Protein AF-F8IDG9-F1 (afdb_monomer_lite)

Radius of gyration: 15.29 Å; chains: 1; bounding box: 34×28×52 Å

Foldseek 3Di:
DAAPNDDDDDDAPWDQDPVGIDHDVVSVVVVVVVCVVRVHDPAEDEDEDPVQDFDDDPRCVVCVVVHQKYWYWGDDPPDIDIDIDGDDDDPPPPPD

Organism: Alicyclobacillus acidocaldarius (strain Tc-4-1) (NCBI:txid1048834)

Sequence (96 aa):
MIARGRPWAVALPIVASAMGFAVEPSAWIEILTSLHRHGIEIWATYHSHPGGQLWPSRRDHVLRWTSKRLLLLAPLGERVAIAQYEWRESPHQRSS

Structure (mmCIF, N/CA/C/O backbone):
data_AF-F8IDG9-F1
#
_entry.id   AF-F8IDG9-F1
#
loop_
_atom_site.group_PDB
_atom_site.id
_atom_site.type_symbol
_atom_site.label_atom_id
_atom_site.label_alt_id
_atom_site.label_comp_id
_atom_site.label_asym_id
_atom_site.label_entity_id
_atom_site.label_seq_id
_atom_site.pdbx_PDB_ins_code
_atom_site.Cartn_x
_atom_site.Cartn_y
_atom_site.Cartn_z
_atom_site.occupancy
_atom_site.B_iso_or_equiv
_atom_site.auth_seq_id
_atom_site.auth_comp_id
_atom_site.auth_asym_id
_atom_site.auth_atom_id
_atom_site.pdbx_PDB_model_num
ATOM 1 N N . MET A 1 1 ? -9.508 -0.963 1.707 1.00 86.56 1 MET A N 1
ATOM 2 C CA . MET A 1 1 ? -10.427 -0.608 2.814 1.00 86.56 1 MET A CA 1
ATOM 3 C C . MET A 1 1 ? -11.585 -1.590 2.855 1.00 86.56 1 MET A C 1
ATOM 5 O O . MET A 1 1 ? -11.858 -2.204 1.829 1.00 86.56 1 MET A O 1
ATOM 9 N N . ILE A 1 2 ? -12.263 -1.731 3.994 1.00 84.25 2 ILE A N 1
ATOM 10 C CA . ILE A 1 2 ? -13.502 -2.515 4.124 1.00 84.25 2 ILE A CA 1
ATOM 11 C C . ILE A 1 2 ? -14.604 -1.594 4.647 1.00 84.25 2 ILE A C 1
ATOM 13 O O . ILE A 1 2 ? -14.463 -1.007 5.717 1.00 84.25 2 ILE A O 1
ATOM 17 N N . ALA A 1 3 ? -15.703 -1.477 3.901 1.00 85.06 3 ALA A N 1
ATOM 18 C CA . ALA A 1 3 ? -16.887 -0.716 4.293 1.00 85.06 3 ALA A CA 1
ATOM 19 C C . ALA A 1 3 ? -18.126 -1.605 4.150 1.00 85.06 3 ALA A C 1
ATOM 21 O O . ALA A 1 3 ? -18.375 -2.151 3.073 1.00 85.06 3 ALA A O 1
ATOM 22 N N . ARG A 1 4 ? -18.899 -1.772 5.234 1.00 87.06 4 ARG A N 1
ATOM 23 C CA . ARG A 1 4 ? -20.098 -2.642 5.273 1.00 87.06 4 ARG A CA 1
ATOM 24 C C . ARG A 1 4 ? -19.827 -4.067 4.753 1.00 87.06 4 ARG A C 1
ATOM 26 O O . ARG A 1 4 ? -20.602 -4.609 3.970 1.00 87.06 4 ARG A O 1
ATOM 33 N N . GLY A 1 5 ? -18.681 -4.641 5.129 1.00 86.12 5 GLY A N 1
ATOM 34 C CA . GLY A 1 5 ? -18.259 -5.982 4.701 1.00 86.12 5 GLY A CA 1
ATOM 35 C C . GLY A 1 5 ? -17.808 -6.094 3.239 1.00 86.12 5 GLY A C 1
ATOM 36 O O . GLY A 1 5 ? -17.528 -7.197 2.781 1.00 86.12 5 GLY A O 1
ATOM 37 N N . ARG A 1 6 ? -17.720 -4.983 2.494 1.00 88.31 6 ARG A N 1
ATOM 38 C CA . ARG A 1 6 ? -17.266 -4.969 1.096 1.00 88.31 6 ARG A CA 1
ATOM 39 C C . ARG A 1 6 ? -15.883 -4.325 0.966 1.00 88.31 6 ARG A C 1
ATOM 41 O O . ARG A 1 6 ? -15.653 -3.287 1.595 1.00 88.31 6 ARG A O 1
ATOM 48 N N . PRO A 1 7 ? -14.972 -4.900 0.162 1.00 86.69 7 PRO A N 1
ATOM 49 C CA . PRO A 1 7 ? -13.674 -4.298 -0.095 1.00 86.69 7 PRO A CA 1
ATOM 50 C C . PRO A 1 7 ? -13.800 -3.112 -1.057 1.00 86.69 7 PRO A C 1
ATOM 52 O O . PRO A 1 7 ? -14.524 -3.170 -2.047 1.00 86.69 7 PRO A O 1
ATOM 55 N N . TRP A 1 8 ? -13.047 -2.054 -0.771 1.00 89.94 8 TRP A N 1
ATOM 56 C CA . TRP A 1 8 ? -12.907 -0.869 -1.617 1.00 89.94 8 TRP A CA 1
ATOM 57 C C . TRP A 1 8 ? -11.430 -0.509 -1.774 1.00 89.94 8 TRP A C 1
ATOM 59 O O . TRP A 1 8 ? -10.675 -0.535 -0.793 1.00 89.94 8 TRP A O 1
ATOM 69 N N . ALA A 1 9 ? -11.032 -0.139 -2.990 1.00 88.38 9 ALA A N 1
ATOM 70 C CA . ALA A 1 9 ? -9.718 0.414 -3.299 1.00 88.38 9 ALA A CA 1
ATOM 71 C C . ALA A 1 9 ? -9.863 1.900 -3.634 1.00 88.38 9 ALA A C 1
ATOM 73 O O . ALA A 1 9 ? -10.742 2.281 -4.403 1.00 88.38 9 ALA A O 1
ATOM 74 N N . VAL A 1 10 ? -9.015 2.731 -3.034 1.00 85.50 10 VAL A N 1
ATOM 75 C CA . VAL A 1 10 ? -8.972 4.174 -3.277 1.00 85.50 10 VAL A CA 1
ATOM 76 C C . VAL A 1 10 ? -7.511 4.572 -3.397 1.00 85.50 10 VAL A C 1
ATOM 78 O O . VAL A 1 10 ? -6.701 4.206 -2.545 1.00 85.50 10 VAL A O 1
ATOM 81 N N . ALA A 1 11 ? -7.189 5.307 -4.459 1.00 82.19 11 ALA A N 1
ATOM 82 C CA . ALA A 1 11 ? -5.880 5.915 -4.616 1.00 82.19 11 ALA A CA 1
ATOM 83 C C . ALA A 1 11 ? -5.772 7.118 -3.675 1.00 82.19 11 ALA A C 1
ATOM 85 O O . ALA A 1 11 ? -6.649 7.981 -3.652 1.00 82.19 11 ALA A O 1
ATOM 86 N N . LEU A 1 12 ? -4.698 7.164 -2.893 1.00 76.44 12 LEU A N 1
ATOM 87 C CA . LEU A 1 12 ? -4.396 8.316 -2.054 1.00 76.44 12 LEU A CA 1
ATOM 88 C C . LEU A 1 12 ? -3.679 9.384 -2.893 1.00 76.44 12 LEU A C 1
ATOM 90 O O . LEU A 1 12 ? -2.880 9.024 -3.763 1.00 76.44 12 LEU A O 1
ATOM 94 N N . PRO A 1 13 ? -3.920 10.681 -2.634 1.00 70.81 13 PRO A N 1
ATOM 95 C CA . PRO A 1 13 ? -3.167 11.759 -3.260 1.00 70.81 13 PRO A CA 1
ATOM 96 C C . PRO A 1 13 ? -1.744 11.768 -2.686 1.00 70.81 13 PRO A C 1
ATOM 98 O O . PRO A 1 13 ? -1.454 12.434 -1.694 1.00 70.81 13 PRO A O 1
ATOM 101 N N . ILE A 1 14 ? -0.868 10.959 -3.279 1.00 76.81 14 ILE A N 1
ATOM 102 C CA . ILE A 1 14 ? 0.521 10.787 -2.852 1.00 76.81 14 ILE A CA 1
ATOM 103 C C . ILE A 1 14 ? 1.474 11.381 -3.878 1.00 76.81 14 ILE A C 1
ATOM 105 O O . ILE A 1 14 ? 1.309 11.198 -5.084 1.00 76.81 14 ILE A O 1
ATOM 109 N N . VAL A 1 15 ? 2.522 12.041 -3.390 1.00 73.69 15 VAL A N 1
ATOM 110 C CA . VAL A 1 15 ? 3.687 12.374 -4.211 1.00 73.69 15 VAL A CA 1
ATOM 111 C C . VAL A 1 15 ? 4.682 11.238 -4.045 1.00 73.69 15 VAL A C 1
ATOM 113 O O . VAL A 1 15 ? 5.271 11.077 -2.978 1.00 73.69 15 VAL A O 1
ATOM 116 N N . ALA A 1 16 ? 4.848 10.422 -5.082 1.00 71.44 16 ALA A N 1
ATOM 117 C CA . ALA A 1 16 ? 5.821 9.337 -5.106 1.00 71.44 16 ALA A CA 1
ATOM 118 C C . ALA A 1 16 ? 7.032 9.719 -5.966 1.00 71.44 16 ALA A C 1
ATOM 120 O O . ALA A 1 16 ? 6.899 10.281 -7.050 1.00 71.44 16 ALA A O 1
ATOM 121 N N . SER A 1 17 ? 8.225 9.388 -5.485 1.00 66.50 17 SER A N 1
ATOM 122 C CA . SER A 1 17 ? 9.496 9.551 -6.187 1.00 66.50 17 SER A CA 1
ATOM 123 C C . SER A 1 17 ? 10.361 8.305 -6.004 1.00 66.50 17 SER A C 1
ATOM 125 O O . SER A 1 17 ? 10.099 7.465 -5.140 1.00 66.50 17 SER A O 1
ATOM 127 N N . ALA A 1 18 ? 11.466 8.223 -6.748 1.00 63.66 18 ALA A N 1
ATOM 128 C CA . ALA A 1 18 ? 12.473 7.181 -6.546 1.00 63.66 18 ALA A CA 1
ATOM 129 C C . ALA A 1 18 ? 13.089 7.191 -5.131 1.00 63.66 18 ALA A C 1
ATOM 131 O O . ALA A 1 18 ? 13.700 6.205 -4.723 1.00 63.66 18 ALA A O 1
ATOM 132 N N . MET A 1 19 ? 12.937 8.282 -4.370 1.00 64.38 19 MET A N 1
ATOM 133 C CA . MET A 1 19 ? 13.467 8.432 -3.011 1.00 64.38 19 MET A CA 1
ATOM 134 C C . MET A 1 19 ? 12.466 8.042 -1.919 1.00 64.38 19 MET A C 1
ATOM 136 O O . MET A 1 19 ? 12.879 7.739 -0.801 1.00 64.38 19 MET A O 1
ATOM 140 N N . GLY A 1 20 ? 11.173 7.989 -2.236 1.00 66.69 20 GLY A N 1
ATOM 141 C CA . GLY A 1 20 ? 10.114 7.693 -1.278 1.00 66.69 20 GLY A CA 1
ATOM 142 C C . GLY A 1 20 ? 8.776 8.285 -1.701 1.00 66.69 20 GLY A C 1
ATOM 143 O O . GLY A 1 20 ? 8.651 8.856 -2.784 1.00 66.69 20 GLY A O 1
ATOM 144 N N . PHE A 1 21 ? 7.784 8.158 -0.830 1.00 74.56 21 PHE A N 1
ATOM 145 C CA . PHE A 1 21 ? 6.465 8.749 -1.012 1.00 74.56 21 PHE A CA 1
ATOM 146 C C . PHE A 1 21 ? 6.157 9.706 0.138 1.00 74.56 21 PHE A C 1
ATOM 148 O O . PHE A 1 21 ? 6.617 9.508 1.264 1.00 74.56 21 PHE A O 1
ATOM 155 N N . ALA A 1 22 ? 5.371 10.734 -0.152 1.00 72.56 22 ALA A N 1
ATOM 156 C CA . ALA A 1 22 ? 4.848 11.665 0.829 1.00 72.56 22 ALA A CA 1
ATOM 157 C C . ALA A 1 22 ? 3.333 11.779 0.667 1.00 72.56 22 ALA A C 1
ATOM 159 O O . ALA A 1 22 ? 2.815 11.865 -0.450 1.00 72.56 22 ALA A O 1
ATOM 160 N N . VAL A 1 23 ? 2.644 11.790 1.803 1.00 75.12 23 VAL A N 1
ATOM 161 C CA . VAL A 1 23 ? 1.247 12.205 1.912 1.00 75.12 23 VAL A CA 1
ATOM 162 C C . VAL A 1 23 ? 1.258 13.526 2.658 1.00 75.12 23 VAL A C 1
ATOM 164 O O . VAL A 1 23 ? 1.970 13.661 3.655 1.00 75.12 23 VAL A O 1
ATOM 167 N N . GLU A 1 24 ? 0.505 14.501 2.168 1.00 82.69 24 GLU A N 1
ATOM 168 C CA . GLU A 1 24 ? 0.340 15.766 2.872 1.00 82.69 24 GLU A CA 1
ATOM 169 C C . GLU A 1 24 ? -0.319 15.486 4.246 1.00 82.69 24 GLU A C 1
ATOM 171 O O . GLU A 1 24 ? -1.353 14.809 4.295 1.00 82.69 24 GLU A O 1
ATOM 176 N N . PRO A 1 25 ? 0.303 15.887 5.377 1.00 81.88 25 PRO A N 1
ATOM 177 C CA . PRO A 1 25 ? -0.138 15.433 6.694 1.00 81.88 25 PRO A CA 1
ATOM 178 C C . PRO A 1 25 ? -1.576 15.814 7.051 1.00 81.88 25 PRO A C 1
ATOM 180 O O . PRO A 1 25 ? -2.256 15.011 7.692 1.00 81.88 25 PRO A O 1
ATOM 183 N N . SER A 1 26 ? -2.054 16.998 6.650 1.00 86.69 26 SER A N 1
ATOM 184 C CA . SER A 1 26 ? -3.417 17.426 6.984 1.00 86.69 26 SER A CA 1
ATOM 185 C C . SER A 1 26 ? -4.462 16.616 6.215 1.00 86.69 26 SER A C 1
ATOM 187 O O . SER A 1 26 ? -5.357 16.049 6.844 1.00 86.69 26 SER A O 1
ATOM 189 N N . ALA A 1 27 ? -4.268 16.393 4.913 1.00 83.88 27 ALA A N 1
ATOM 190 C CA . ALA A 1 27 ? -5.087 15.486 4.114 1.00 83.88 27 ALA A CA 1
ATOM 191 C C . ALA A 1 27 ? -5.098 14.063 4.687 1.00 83.88 27 ALA A C 1
ATOM 193 O O . ALA A 1 27 ? -6.143 13.409 4.717 1.00 83.88 27 ALA A O 1
ATOM 194 N N . TRP A 1 28 ? -3.961 13.566 5.187 1.00 85.88 28 TRP A N 1
ATOM 195 C CA . TRP A 1 28 ? -3.915 12.243 5.811 1.00 85.88 28 TRP A CA 1
ATOM 196 C C . TRP A 1 28 ? -4.768 12.168 7.083 1.00 85.88 28 TRP A C 1
ATOM 198 O O . TRP A 1 28 ? -5.553 11.230 7.245 1.00 85.88 28 TRP A O 1
ATOM 208 N N . ILE A 1 29 ? -4.672 13.170 7.961 1.00 88.75 29 ILE A N 1
ATOM 209 C CA . ILE A 1 29 ? -5.485 13.255 9.184 1.00 88.75 29 ILE A CA 1
ATOM 210 C C . ILE A 1 29 ? -6.976 13.343 8.844 1.00 88.75 29 ILE A C 1
ATOM 212 O O . ILE A 1 29 ? -7.787 12.653 9.470 1.00 88.75 29 ILE A O 1
ATOM 216 N N . GLU A 1 30 ? -7.354 14.145 7.850 1.00 90.62 30 GLU A N 1
ATOM 217 C CA . GLU A 1 30 ? -8.745 14.277 7.407 1.00 90.62 30 GLU A CA 1
ATOM 218 C C . GLU A 1 30 ? -9.311 12.952 6.888 1.00 90.62 30 GLU A C 1
ATOM 220 O O . GLU A 1 30 ? -10.413 12.550 7.280 1.00 90.62 30 GLU A O 1
ATOM 225 N N . ILE A 1 31 ? -8.540 12.233 6.067 1.00 88.88 31 ILE A N 1
ATOM 226 C CA . ILE A 1 31 ? -8.915 10.911 5.554 1.00 88.88 31 ILE A CA 1
ATOM 227 C C . ILE A 1 31 ? -9.110 9.938 6.715 1.00 88.88 31 ILE A C 1
ATOM 229 O O . ILE A 1 31 ? -10.176 9.331 6.823 1.00 88.88 31 ILE A O 1
ATOM 233 N N . LEU A 1 32 ? -8.134 9.819 7.618 1.00 89.62 32 LEU A N 1
ATOM 234 C 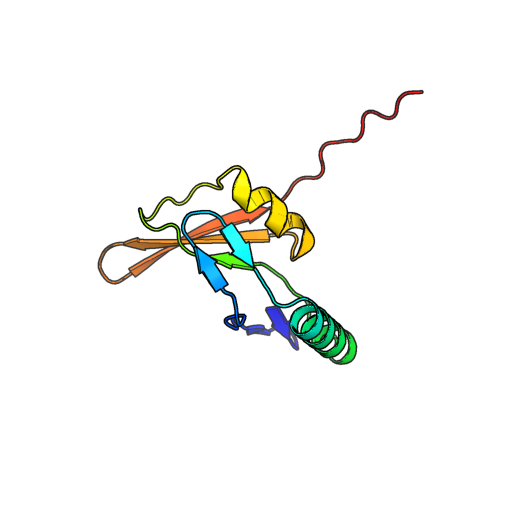CA . LEU A 1 32 ? -8.223 8.911 8.766 1.00 89.62 32 LEU A CA 1
ATOM 235 C C . LEU A 1 32 ? -9.419 9.236 9.666 1.00 89.62 32 LEU A C 1
ATOM 237 O O . LEU A 1 32 ? -10.160 8.335 10.063 1.00 89.62 32 LEU A O 1
ATOM 241 N N . THR A 1 33 ? -9.656 10.520 9.933 1.00 93.12 33 THR A N 1
ATOM 242 C CA . THR A 1 33 ? -10.795 10.989 10.733 1.00 93.12 33 THR A CA 1
ATOM 243 C C . THR A 1 33 ? -12.120 10.655 10.051 1.00 93.12 33 THR A C 1
ATOM 245 O O . THR A 1 33 ? -13.073 10.213 10.695 1.00 93.12 33 THR A O 1
ATOM 248 N N . SER A 1 34 ? -12.204 10.832 8.732 1.00 92.50 34 SER A N 1
ATOM 249 C CA . SER A 1 34 ? -13.393 10.485 7.956 1.00 92.50 34 SER A CA 1
ATOM 250 C C . SER A 1 34 ? -13.667 8.981 7.974 1.00 92.50 34 SER A C 1
ATOM 252 O O . SER A 1 34 ? -14.791 8.574 8.267 1.00 92.50 34 SER A O 1
ATOM 254 N N . LEU A 1 35 ? -12.647 8.153 7.737 1.00 91.69 35 LEU A N 1
ATOM 255 C CA . LEU A 1 35 ? -12.767 6.694 7.772 1.00 91.69 35 LEU A CA 1
ATOM 256 C C . LEU A 1 35 ? -13.207 6.206 9.153 1.00 91.69 35 LEU A C 1
ATOM 258 O O . LEU A 1 35 ? -14.137 5.404 9.248 1.00 91.69 35 LEU A O 1
ATOM 262 N N . HIS A 1 36 ? -12.613 6.753 10.216 1.00 91.69 36 HIS A N 1
ATOM 263 C CA . HIS A 1 36 ? -12.983 6.438 11.592 1.00 91.69 36 HIS A CA 1
ATOM 264 C C . HIS A 1 36 ? -14.454 6.766 11.883 1.00 91.69 36 HIS A C 1
ATOM 266 O O . HIS A 1 36 ? -15.187 5.897 12.355 1.00 91.69 36 HIS A O 1
ATOM 272 N N . ARG A 1 37 ? -14.923 7.972 11.525 1.00 95.38 37 ARG A N 1
ATOM 273 C CA . ARG A 1 37 ? -16.331 8.382 11.715 1.00 95.38 37 ARG A CA 1
ATOM 274 C C . ARG A 1 37 ? -17.330 7.466 11.008 1.00 95.38 37 ARG A C 1
ATOM 276 O O . ARG A 1 37 ? -18.448 7.311 11.485 1.00 95.38 37 ARG A O 1
ATOM 283 N N . HIS A 1 38 ? -16.937 6.866 9.888 1.00 92.94 38 HIS A N 1
ATOM 284 C CA . HIS A 1 38 ? -17.794 5.970 9.110 1.00 92.94 38 HIS A CA 1
ATOM 285 C C . HIS A 1 38 ? -17.585 4.483 9.436 1.00 92.94 38 HIS A C 1
ATOM 287 O O . HIS A 1 38 ? -18.187 3.632 8.779 1.00 92.94 38 HIS A O 1
ATOM 293 N N . GLY A 1 39 ? -16.740 4.151 10.420 1.00 91.31 39 GLY A N 1
ATOM 294 C CA . GLY A 1 39 ? -16.425 2.765 10.774 1.00 91.31 39 GLY A CA 1
ATOM 295 C C . GLY A 1 39 ? -15.760 1.986 9.634 1.00 91.31 39 GLY A C 1
ATOM 296 O O . GLY A 1 39 ? -16.012 0.792 9.475 1.00 91.31 39 GLY A O 1
ATOM 297 N N . ILE A 1 40 ? -14.963 2.659 8.801 1.00 91.69 40 ILE A N 1
ATOM 298 C CA . ILE A 1 40 ? -14.266 2.056 7.660 1.00 91.69 40 ILE A CA 1
ATOM 299 C C . ILE A 1 40 ? -12.844 1.690 8.079 1.00 91.69 40 ILE A C 1
ATOM 301 O O . ILE A 1 40 ? -12.073 2.536 8.529 1.00 91.69 40 ILE A O 1
ATOM 305 N N . GLU A 1 41 ? -12.471 0.429 7.876 1.00 90.31 41 GLU A N 1
ATOM 306 C CA . GLU A 1 41 ? -11.135 -0.072 8.200 1.00 90.31 41 GLU A CA 1
ATOM 307 C C . GLU A 1 41 ? -10.184 0.036 6.997 1.00 90.31 41 GLU A C 1
ATOM 309 O O . GLU A 1 41 ? -10.507 -0.383 5.874 1.00 90.31 41 GLU A O 1
ATOM 314 N N . ILE A 1 42 ? -8.957 0.514 7.233 1.00 91.12 42 ILE A N 1
ATOM 315 C CA . ILE A 1 42 ? -7.849 0.352 6.284 1.00 91.12 42 ILE A CA 1
ATOM 316 C C . ILE A 1 42 ? -7.285 -1.068 6.412 1.00 91.12 42 ILE A C 1
ATOM 318 O O . ILE A 1 42 ? -6.375 -1.344 7.186 1.00 91.12 42 ILE A O 1
ATOM 322 N N . TRP A 1 43 ? -7.830 -1.977 5.607 1.00 92.38 43 TRP A N 1
ATOM 323 C CA . TRP A 1 43 ? -7.427 -3.386 5.611 1.00 92.38 43 TRP A CA 1
ATOM 324 C C . TRP A 1 43 ? -5.996 -3.646 5.104 1.00 92.38 43 TRP A C 1
ATOM 326 O O . TRP A 1 43 ? -5.294 -4.502 5.643 1.00 92.38 43 TRP A O 1
ATOM 336 N N . ALA A 1 44 ? -5.570 -2.920 4.067 1.00 93.75 44 ALA A N 1
ATOM 337 C CA . ALA A 1 44 ? -4.258 -3.053 3.444 1.00 93.75 44 ALA A CA 1
ATOM 338 C C . ALA A 1 44 ? -3.868 -1.765 2.713 1.00 93.75 44 ALA A C 1
ATOM 340 O O . ALA A 1 44 ? -4.742 -1.006 2.279 1.00 93.75 44 ALA A O 1
ATOM 341 N N . THR A 1 45 ? -2.566 -1.577 2.524 1.00 92.31 45 THR A N 1
ATOM 342 C CA . THR A 1 45 ? -1.989 -0.609 1.586 1.00 92.31 45 THR A CA 1
ATOM 343 C C . THR A 1 45 ? -1.464 -1.351 0.369 1.00 92.31 45 THR A C 1
ATOM 345 O O . THR A 1 45 ? -1.008 -2.485 0.498 1.00 92.31 45 THR A O 1
ATOM 348 N N . TYR A 1 46 ? -1.544 -0.736 -0.809 1.00 92.81 46 TYR A N 1
ATOM 349 C CA . TYR A 1 46 ? -1.086 -1.354 -2.044 1.00 92.81 46 TYR A CA 1
ATOM 350 C C . TYR A 1 46 ? -0.253 -0.395 -2.891 1.00 92.81 46 TYR A C 1
ATOM 352 O O . TYR A 1 46 ? -0.558 0.797 -2.951 1.00 92.81 46 TYR A O 1
ATOM 360 N N . HIS A 1 47 ? 0.772 -0.917 -3.564 1.00 91.75 47 HIS A N 1
ATOM 361 C CA . HIS A 1 47 ? 1.539 -0.184 -4.575 1.00 91.75 47 HIS A CA 1
ATOM 362 C C . HIS A 1 47 ? 2.254 -1.128 -5.548 1.00 91.75 47 HIS A C 1
ATOM 364 O O . HIS A 1 47 ? 2.279 -2.346 -5.371 1.00 91.75 47 HIS A O 1
ATOM 370 N N . SER A 1 48 ? 2.839 -0.543 -6.591 1.00 91.69 48 SER A N 1
ATOM 371 C CA . SER A 1 48 ? 3.704 -1.226 -7.553 1.00 91.69 48 SER A CA 1
ATOM 372 C C . SER A 1 48 ? 5.129 -0.705 -7.430 1.00 91.69 48 SER A C 1
ATOM 374 O O . SER A 1 48 ? 5.346 0.481 -7.174 1.00 91.69 48 SER A O 1
ATOM 376 N N . HIS A 1 49 ? 6.110 -1.575 -7.652 1.00 90.44 49 HIS A N 1
ATOM 377 C CA . HIS A 1 49 ? 7.499 -1.159 -7.847 1.00 90.44 49 HIS A CA 1
ATOM 378 C C . HIS A 1 49 ? 7.776 -0.922 -9.341 1.00 90.44 49 HIS A C 1
ATOM 380 O O . HIS A 1 49 ? 7.235 -1.659 -10.167 1.00 90.44 49 HIS A O 1
ATOM 386 N N . PRO A 1 50 ? 8.643 0.041 -9.720 1.00 85.12 50 PRO A N 1
ATOM 387 C CA . PRO A 1 50 ? 8.951 0.322 -11.127 1.00 85.12 50 PRO A CA 1
ATOM 388 C C . PRO A 1 50 ? 9.447 -0.884 -11.940 1.00 85.12 50 PRO A C 1
ATOM 390 O O . PRO A 1 50 ? 9.239 -0.925 -13.146 1.00 85.12 50 PRO A O 1
ATOM 393 N N . GLY A 1 51 ? 10.089 -1.868 -11.300 1.00 85.56 51 GLY A N 1
ATOM 394 C CA . GLY A 1 51 ? 10.561 -3.089 -11.960 1.00 85.56 51 GLY A CA 1
ATOM 395 C C . GLY A 1 51 ? 9.642 -4.301 -11.792 1.00 85.56 51 GLY A C 1
ATOM 396 O O . GLY A 1 51 ? 10.066 -5.412 -12.096 1.00 85.56 51 GLY A O 1
ATOM 397 N N . GLY A 1 52 ? 8.423 -4.123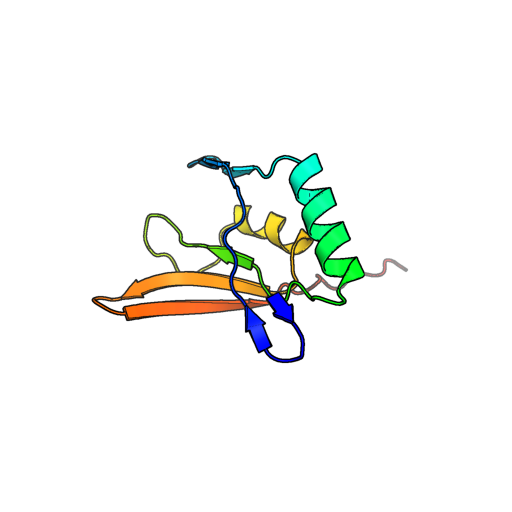 -11.273 1.00 91.25 52 GLY A N 1
ATOM 398 C CA . GLY A 1 52 ? 7.468 -5.219 -11.080 1.00 91.25 52 GLY A CA 1
ATOM 399 C C . GLY A 1 52 ? 7.871 -6.223 -9.996 1.00 91.25 52 GLY A C 1
ATOM 400 O O . GLY A 1 52 ? 7.394 -7.355 -10.001 1.00 91.25 52 GLY A O 1
ATOM 401 N N . GLN A 1 53 ? 8.756 -5.842 -9.072 1.00 93.88 53 GLN A N 1
ATOM 402 C CA . GLN A 1 53 ? 9.113 -6.700 -7.949 1.00 93.88 53 GLN A CA 1
ATOM 403 C C . GLN A 1 53 ? 7.898 -6.926 -7.043 1.00 93.88 53 GLN A C 1
ATOM 405 O O . GLN A 1 53 ? 7.145 -6.005 -6.730 1.00 93.88 53 GLN A O 1
ATOM 410 N N . LEU A 1 54 ? 7.733 -8.174 -6.607 1.00 96.12 54 LEU A N 1
ATOM 411 C CA . LEU A 1 54 ? 6.635 -8.602 -5.742 1.00 96.12 54 LEU A CA 1
ATOM 412 C C . LEU A 1 54 ? 7.086 -8.896 -4.311 1.00 96.12 54 LEU A C 1
ATOM 414 O O . LEU A 1 54 ? 6.341 -9.529 -3.580 1.00 96.12 54 LEU A O 1
ATOM 418 N N . TRP A 1 55 ? 8.271 -8.440 -3.896 1.00 94.88 55 TRP A N 1
ATOM 419 C CA . TRP A 1 55 ? 8.753 -8.561 -2.517 1.00 94.88 55 TRP A CA 1
ATOM 420 C C . TRP A 1 55 ? 8.925 -7.181 -1.864 1.00 94.88 55 TRP A C 1
ATOM 422 O O . TRP A 1 55 ? 9.335 -6.238 -2.542 1.00 94.88 55 TRP A O 1
ATOM 432 N N . PRO A 1 56 ? 8.661 -7.034 -0.552 1.00 93.19 56 PRO A N 1
ATOM 433 C CA . PRO A 1 56 ? 8.822 -5.758 0.133 1.00 93.19 56 PRO A CA 1
ATOM 434 C C . PRO A 1 56 ? 10.280 -5.294 0.147 1.00 93.19 56 PRO A C 1
ATOM 436 O O . PRO A 1 56 ? 11.209 -6.069 0.380 1.00 93.19 56 PRO A O 1
ATOM 439 N N . SER A 1 57 ? 10.477 -3.999 -0.054 1.00 91.06 57 SER A N 1
ATOM 440 C CA . SER A 1 57 ? 11.735 -3.292 0.152 1.00 91.06 57 SER A CA 1
ATOM 441 C C . SER A 1 57 ? 11.842 -2.769 1.589 1.00 91.06 57 SER A C 1
ATOM 443 O O . SER A 1 57 ? 10.846 -2.604 2.295 1.00 91.06 57 SER A O 1
ATOM 445 N N . ARG A 1 58 ? 13.054 -2.394 2.020 1.00 88.38 58 ARG A N 1
ATOM 446 C CA . ARG A 1 58 ? 13.268 -1.759 3.335 1.00 88.38 58 ARG A CA 1
ATOM 447 C C . ARG A 1 58 ? 12.428 -0.489 3.526 1.00 88.38 58 ARG A C 1
ATOM 449 O O . ARG A 1 58 ? 12.051 -0.175 4.650 1.00 88.38 58 ARG A O 1
ATOM 456 N N . ARG A 1 59 ? 12.136 0.245 2.447 1.00 85.94 59 ARG A N 1
ATOM 457 C CA . ARG A 1 59 ? 11.321 1.469 2.502 1.00 85.94 59 ARG A CA 1
ATOM 458 C C . ARG A 1 59 ? 9.845 1.169 2.734 1.00 85.94 59 ARG A C 1
ATOM 460 O O . ARG A 1 59 ? 9.177 1.957 3.393 1.00 85.94 59 ARG A O 1
ATOM 467 N N . ASP A 1 60 ? 9.363 0.010 2.296 1.00 89.62 60 ASP A N 1
ATOM 468 C CA . ASP A 1 60 ? 7.964 -0.382 2.485 1.00 89.62 60 ASP A CA 1
ATOM 469 C C . ASP A 1 60 ? 7.619 -0.593 3.968 1.00 89.62 60 ASP A C 1
ATOM 471 O O . ASP A 1 60 ? 6.457 -0.503 4.345 1.00 89.62 60 ASP A O 1
ATOM 475 N N . HIS A 1 61 ? 8.615 -0.773 4.845 1.00 88.19 61 HIS A N 1
ATOM 476 C CA . HIS A 1 61 ? 8.401 -0.908 6.290 1.00 88.19 61 HIS A CA 1
ATOM 477 C C . HIS A 1 61 ? 7.693 0.298 6.920 1.00 88.19 61 HIS A C 1
ATOM 479 O O . HIS A 1 61 ? 7.032 0.135 7.945 1.00 88.19 61 HIS A O 1
ATOM 485 N N . VAL A 1 62 ? 7.804 1.502 6.344 1.00 84.62 62 VAL A N 1
ATOM 486 C CA . VAL A 1 62 ? 7.087 2.680 6.863 1.00 84.62 62 VAL A CA 1
ATOM 487 C C . VAL A 1 62 ? 5.567 2.547 6.697 1.00 84.62 62 VAL A C 1
ATOM 489 O O . VAL A 1 62 ? 4.806 3.077 7.504 1.00 84.62 62 VAL A O 1
ATOM 492 N N . LEU A 1 63 ? 5.108 1.738 5.735 1.00 87.44 63 LEU A N 1
ATOM 493 C CA . LEU A 1 63 ? 3.688 1.457 5.497 1.00 87.44 63 LEU A CA 1
ATOM 494 C C . LEU A 1 63 ? 3.052 0.587 6.587 1.00 87.44 63 LEU A C 1
ATOM 496 O O . LEU A 1 63 ? 1.832 0.447 6.632 1.00 87.44 63 LEU A O 1
ATOM 500 N N . ARG A 1 64 ? 3.834 0.043 7.526 1.00 88.44 64 ARG A N 1
ATOM 501 C CA . ARG A 1 64 ? 3.272 -0.630 8.708 1.00 88.44 64 ARG A CA 1
ATOM 502 C C . ARG A 1 64 ? 2.400 0.295 9.561 1.00 88.44 64 ARG A C 1
ATOM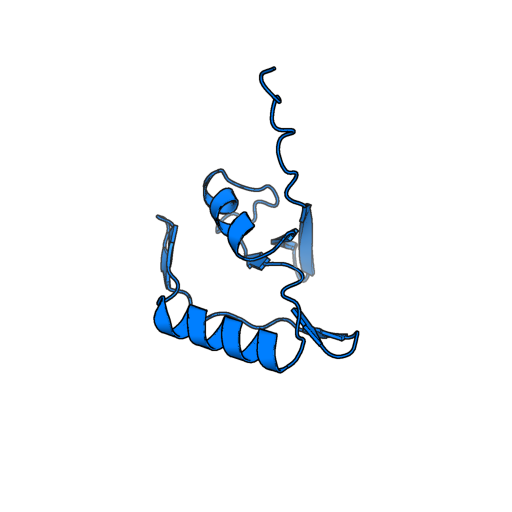 504 O O . ARG A 1 64 ? 1.560 -0.184 10.313 1.00 88.44 64 ARG A O 1
ATOM 511 N N . TRP A 1 65 ? 2.614 1.609 9.469 1.00 83.19 65 TRP A N 1
ATOM 512 C CA . TRP A 1 65 ? 1.840 2.6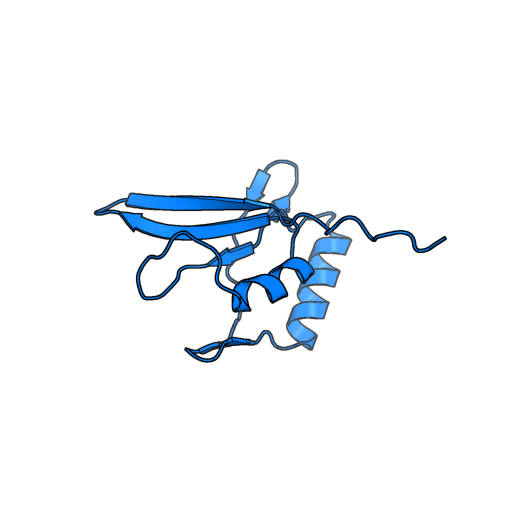05 10.210 1.00 83.19 65 TRP A CA 1
ATOM 513 C C . TRP A 1 65 ? 0.470 2.887 9.595 1.00 83.19 65 TRP A C 1
ATOM 515 O O . TRP A 1 65 ? -0.396 3.418 10.282 1.00 83.19 65 TRP A O 1
ATOM 525 N N . THR A 1 66 ? 0.251 2.538 8.324 1.00 82.88 66 THR A N 1
ATOM 526 C CA . THR A 1 66 ? -1.026 2.794 7.643 1.00 82.88 66 THR A CA 1
ATOM 527 C C . THR A 1 66 ? -1.970 1.602 7.735 1.00 82.88 66 THR A C 1
ATOM 529 O O . THR A 1 66 ? -3.182 1.780 7.818 1.00 82.88 66 THR A O 1
ATOM 532 N N . SER A 1 67 ? -1.436 0.378 7.709 1.00 88.75 67 SER A N 1
ATOM 533 C CA . SER A 1 67 ? -2.237 -0.848 7.745 1.00 88.75 67 SER A CA 1
ATOM 534 C C . SER A 1 67 ? -1.399 -2.067 8.117 1.00 88.75 67 SER A C 1
ATOM 536 O O . SER A 1 67 ? -0.181 -2.076 7.947 1.00 88.75 67 SER A O 1
ATOM 538 N N . LYS A 1 68 ? -2.064 -3.137 8.564 1.00 91.88 68 LYS A N 1
ATOM 539 C CA . LYS A 1 68 ? -1.408 -4.408 8.921 1.00 91.88 68 LYS A CA 1
ATOM 540 C C . LYS A 1 68 ? -0.890 -5.192 7.713 1.00 91.88 68 LYS A C 1
ATOM 542 O O . LYS A 1 68 ? -0.046 -6.069 7.878 1.00 91.88 68 LYS A O 1
ATOM 547 N N . ARG A 1 69 ? -1.404 -4.905 6.514 1.00 94.69 69 ARG A N 1
ATOM 548 C CA . ARG A 1 69 ? -1.141 -5.679 5.297 1.00 94.69 69 ARG A CA 1
ATOM 549 C C . ARG A 1 69 ? -0.608 -4.806 4.177 1.00 94.69 69 ARG A C 1
ATOM 551 O O . ARG A 1 69 ? -1.060 -3.678 3.992 1.00 94.69 69 ARG A O 1
ATOM 558 N N . LEU A 1 70 ? 0.308 -5.371 3.405 1.00 95.31 70 LEU A N 1
ATOM 559 C CA . LEU A 1 70 ? 0.862 -4.778 2.199 1.00 95.31 70 LEU A CA 1
ATOM 560 C C . LEU A 1 70 ? 0.521 -5.661 0.998 1.00 95.31 70 LEU A C 1
ATOM 562 O O . LEU A 1 70 ? 0.757 -6.868 1.034 1.00 95.31 70 LEU A O 1
ATOM 566 N N . LEU A 1 71 ? -0.004 -5.056 -0.063 1.00 96.19 71 LEU A N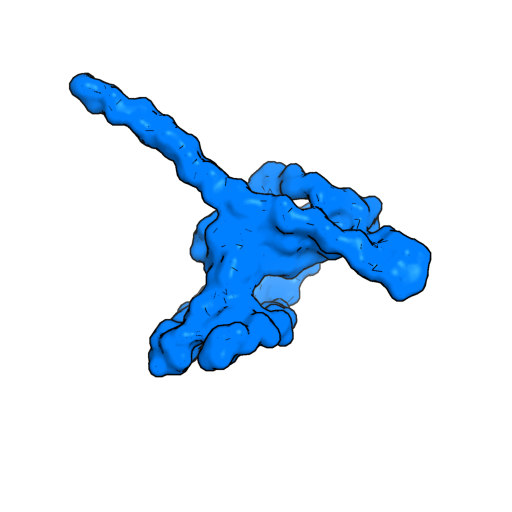 1
ATOM 567 C CA . LEU A 1 71 ? -0.206 -5.695 -1.359 1.00 96.19 71 LEU A CA 1
ATOM 568 C C . LEU A 1 71 ? 0.774 -5.104 -2.373 1.00 96.19 71 LEU A C 1
ATOM 570 O O . LEU A 1 71 ? 0.781 -3.895 -2.598 1.00 96.19 71 LEU A O 1
ATOM 574 N N . LEU A 1 72 ? 1.574 -5.951 -3.007 1.00 96.31 72 LEU A N 1
ATOM 575 C CA . LEU A 1 72 ? 2.446 -5.554 -4.108 1.00 96.31 72 LEU A CA 1
ATOM 576 C C . LEU A 1 72 ? 1.840 -6.012 -5.426 1.00 96.31 72 LEU A C 1
ATOM 578 O O . LEU A 1 72 ? 1.431 -7.167 -5.555 1.00 96.31 72 LEU A O 1
ATOM 582 N N . LEU A 1 73 ? 1.750 -5.086 -6.376 1.00 95.56 73 LEU A N 1
ATOM 583 C CA . LEU A 1 73 ? 1.133 -5.299 -7.680 1.00 95.56 73 LEU A CA 1
ATOM 584 C C . LEU A 1 73 ? 2.203 -5.240 -8.769 1.00 95.56 73 LEU A C 1
ATOM 586 O O . LEU A 1 73 ? 2.943 -4.257 -8.851 1.00 95.56 73 LEU A O 1
ATOM 590 N N . ALA A 1 74 ? 2.232 -6.242 -9.644 1.00 96.12 74 ALA A N 1
ATOM 591 C CA . ALA A 1 74 ? 3.134 -6.288 -10.790 1.00 96.12 74 ALA A CA 1
ATOM 592 C C . ALA A 1 74 ? 2.384 -6.676 -12.074 1.00 96.12 74 ALA A C 1
ATOM 594 O O . ALA A 1 74 ? 1.515 -7.552 -12.026 1.00 96.12 74 ALA A O 1
ATOM 595 N N . PRO A 1 75 ? 2.710 -6.069 -13.229 1.00 94.00 75 PRO A N 1
ATOM 596 C CA . PRO A 1 75 ? 2.195 -6.525 -14.516 1.00 94.00 75 PRO A CA 1
ATOM 597 C C . PRO A 1 75 ? 2.610 -7.975 -14.801 1.00 94.00 75 PRO A C 1
ATOM 599 O O . PRO A 1 75 ? 3.766 -8.348 -14.603 1.00 94.00 75 PRO A O 1
ATOM 602 N N . LEU A 1 76 ? 1.676 -8.783 -15.298 1.00 91.19 76 LEU A N 1
ATOM 603 C CA . LEU A 1 76 ? 1.895 -10.157 -15.748 1.00 91.19 76 LEU A CA 1
ATOM 604 C C . LEU A 1 76 ? 1.139 -10.367 -17.068 1.00 91.19 76 LEU A C 1
ATOM 606 O O . LEU A 1 76 ? 0.021 -10.887 -17.092 1.00 91.19 76 LEU A O 1
ATOM 610 N N . GLY A 1 77 ? 1.734 -9.904 -18.171 1.00 89.69 77 GLY A N 1
ATOM 611 C CA . GLY A 1 77 ? 1.049 -9.820 -19.464 1.00 89.69 77 GLY A CA 1
ATOM 612 C C . GLY A 1 77 ? -0.157 -8.881 -19.377 1.00 89.69 77 GLY A C 1
ATOM 613 O O . GLY A 1 77 ? -0.022 -7.743 -18.940 1.00 89.69 77 GLY A O 1
ATOM 614 N N . GLU A 1 78 ? -1.341 -9.377 -19.736 1.00 93.25 78 GLU A N 1
ATOM 615 C CA . GLU A 1 78 ? -2.617 -8.647 -19.612 1.00 93.25 78 GLU A CA 1
ATOM 616 C C . GLU A 1 78 ? -3.225 -8.702 -18.199 1.00 93.25 78 GLU A C 1
ATOM 618 O O . GLU A 1 78 ? -4.306 -8.169 -17.949 1.00 93.25 78 GLU A O 1
ATOM 623 N N . ARG A 1 79 ? -2.563 -9.387 -17.262 1.00 94.25 79 ARG A N 1
ATOM 624 C CA . ARG A 1 79 ? -3.025 -9.559 -15.881 1.00 94.25 79 ARG A CA 1
ATOM 625 C C . ARG A 1 79 ? -2.159 -8.763 -14.915 1.00 94.25 79 ARG A C 1
ATOM 627 O O . ARG A 1 79 ? -1.084 -8.276 -15.253 1.00 94.25 79 ARG A O 1
ATOM 634 N N . VAL A 1 80 ? -2.623 -8.684 -13.672 1.00 93.94 80 VAL A N 1
ATOM 635 C CA . VAL A 1 80 ? -1.850 -8.162 -12.544 1.00 93.94 80 VAL A CA 1
ATOM 636 C C . VAL A 1 80 ? -1.596 -9.306 -11.574 1.00 93.94 80 VAL A C 1
ATOM 638 O O . VAL A 1 80 ? -2.534 -9.946 -11.100 1.00 93.94 80 VAL A O 1
ATOM 641 N N . ALA A 1 81 ? -0.328 -9.569 -11.286 1.00 96.69 81 ALA A N 1
ATOM 642 C CA . ALA A 1 81 ? 0.068 -10.421 -10.180 1.00 96.69 81 ALA A CA 1
ATOM 643 C C . ALA A 1 81 ? -0.002 -9.617 -8.876 1.00 96.69 81 ALA A C 1
ATOM 645 O O . ALA A 1 81 ? 0.424 -8.461 -8.831 1.00 96.69 81 ALA A O 1
ATOM 646 N N . ILE A 1 82 ? -0.542 -10.234 -7.823 1.00 96.50 82 ILE A N 1
ATOM 647 C CA . ILE A 1 82 ? -0.691 -9.618 -6.502 1.00 96.50 82 ILE A CA 1
ATOM 648 C C . ILE A 1 82 ? 0.009 -10.504 -5.476 1.00 96.50 82 ILE A C 1
ATOM 650 O O . ILE A 1 82 ? -0.345 -11.673 -5.324 1.00 96.50 82 ILE A O 1
ATOM 654 N N . ALA A 1 83 ? 0.970 -9.939 -4.752 1.00 97.38 83 ALA A N 1
ATOM 655 C CA . ALA A 1 83 ? 1.576 -10.570 -3.586 1.00 97.38 83 ALA A CA 1
ATOM 656 C C . ALA A 1 83 ? 1.087 -9.882 -2.307 1.00 97.38 83 ALA A C 1
ATOM 658 O O . ALA A 1 83 ? 1.088 -8.655 -2.222 1.00 97.38 83 ALA A O 1
ATOM 659 N N . GLN A 1 84 ? 0.669 -10.671 -1.314 1.00 97.00 84 GLN A N 1
ATOM 660 C CA . GLN A 1 84 ? 0.189 -10.172 -0.025 1.00 97.00 84 GLN A CA 1
ATOM 661 C C . GLN A 1 84 ? 1.196 -10.478 1.084 1.00 97.00 84 GLN A C 1
ATOM 663 O O . GLN A 1 84 ? 1.625 -11.617 1.256 1.00 97.00 84 GLN A O 1
ATOM 668 N N . TYR A 1 85 ? 1.478 -9.463 1.892 1.00 96.31 85 TYR A N 1
ATOM 669 C CA . TYR A 1 85 ? 2.319 -9.537 3.077 1.00 96.31 85 TYR A CA 1
ATOM 670 C C . TYR A 1 85 ? 1.558 -9.020 4.294 1.00 96.31 85 TYR A C 1
ATOM 672 O O . TYR A 1 85 ? 0.727 -8.117 4.190 1.00 96.31 85 TYR A O 1
ATOM 680 N N . GLU A 1 86 ? 1.862 -9.580 5.461 1.00 95.44 86 GLU A N 1
ATOM 681 C CA . GLU A 1 86 ? 1.356 -9.106 6.747 1.00 95.44 86 GLU A CA 1
ATOM 682 C C . GLU A 1 86 ? 2.542 -8.739 7.636 1.00 95.44 86 GLU A C 1
ATOM 684 O O . GLU A 1 86 ? 3.493 -9.517 7.773 1.00 95.44 86 GLU A O 1
ATOM 689 N N . TRP A 1 87 ? 2.507 -7.541 8.217 1.00 91.62 87 TRP A N 1
ATOM 690 C CA . TRP A 1 87 ? 3.553 -7.095 9.126 1.00 91.62 87 TRP A CA 1
ATOM 691 C C . TRP A 1 87 ? 3.459 -7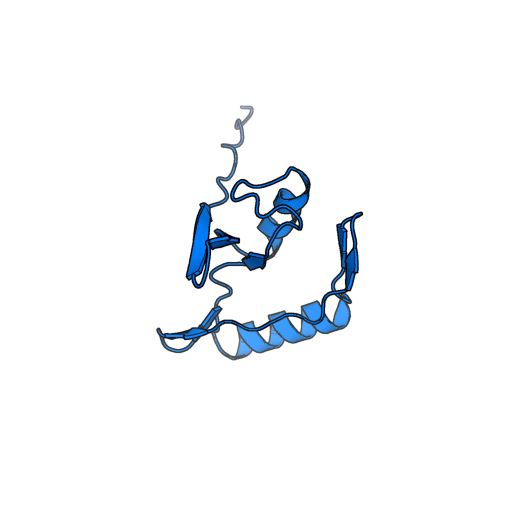.891 10.420 1.00 91.62 87 TRP A C 1
ATOM 693 O O . TRP A 1 87 ? 2.434 -7.877 11.098 1.00 91.62 87 TRP A O 1
ATOM 703 N N . ARG A 1 88 ? 4.544 -8.571 10.783 1.00 86.94 88 ARG A N 1
ATOM 704 C CA . ARG A 1 88 ? 4.667 -9.194 12.098 1.00 86.94 88 ARG A CA 1
ATOM 705 C C . ARG A 1 88 ? 5.346 -8.208 13.030 1.00 86.94 88 ARG A C 1
ATOM 707 O O . ARG A 1 88 ? 6.402 -7.671 12.696 1.00 86.94 88 ARG A O 1
ATOM 714 N N . GLU A 1 89 ? 4.751 -7.971 14.192 1.00 71.19 89 GLU A N 1
ATOM 715 C CA . GLU A 1 89 ? 5.487 -7.351 15.285 1.00 71.19 89 GLU A CA 1
ATOM 716 C C . GLU A 1 89 ? 6.633 -8.293 15.657 1.00 71.19 89 GLU A C 1
ATOM 718 O O . GLU A 1 89 ? 6.423 -9.490 15.870 1.00 71.19 89 GLU A O 1
ATOM 723 N N . SER A 1 90 ? 7.862 -7.775 15.690 1.00 60.47 90 SER A N 1
ATOM 724 C CA . SER A 1 90 ? 8.945 -8.512 16.330 1.00 60.47 90 SER A CA 1
ATOM 725 C C . SER A 1 90 ? 8.513 -8.765 17.774 1.00 60.47 90 SER A C 1
ATOM 727 O O . SER A 1 90 ? 8.094 -7.804 18.426 1.00 60.47 90 SER A O 1
ATOM 729 N N . PRO A 1 91 ? 8.595 -10.001 18.297 1.00 50.50 91 PRO A N 1
ATOM 730 C CA . PRO A 1 91 ? 8.353 -10.219 19.710 1.00 50.50 91 PRO A CA 1
ATOM 731 C C . PRO A 1 91 ? 9.333 -9.325 20.463 1.00 50.50 91 PRO A C 1
ATOM 733 O O . PRO A 1 91 ? 10.548 -9.484 20.340 1.00 50.50 91 PRO A O 1
ATOM 736 N N . HIS A 1 92 ? 8.811 -8.334 21.187 1.00 51.12 92 HIS A N 1
ATOM 737 C CA . HIS A 1 92 ? 9.607 -7.611 22.159 1.00 51.12 92 HIS A CA 1
ATOM 738 C C . HIS A 1 92 ? 10.253 -8.666 23.059 1.00 51.12 92 HIS A C 1
ATOM 740 O O . HIS A 1 92 ? 9.548 -9.398 23.757 1.00 51.12 92 HIS A O 1
ATOM 746 N N . GLN A 1 93 ? 11.585 -8.764 23.031 1.00 46.75 93 GLN A N 1
ATOM 747 C CA . GLN A 1 93 ? 12.313 -9.314 24.164 1.00 46.75 93 GLN A CA 1
ATOM 748 C C . GLN A 1 93 ? 11.885 -8.462 25.356 1.00 46.75 93 GLN A C 1
ATOM 750 O O . GLN A 1 93 ? 12.272 -7.301 25.474 1.00 46.75 93 GLN A O 1
ATOM 755 N N . ARG A 1 94 ? 10.992 -9.009 26.185 1.00 46.56 94 ARG A N 1
ATOM 756 C CA . ARG A 1 94 ? 10.779 -8.502 27.532 1.00 46.56 94 ARG A CA 1
ATOM 757 C C . ARG A 1 94 ? 12.095 -8.758 28.249 1.00 46.56 94 ARG A C 1
ATOM 759 O O . ARG A 1 94 ? 12.369 -9.889 28.636 1.00 46.56 94 ARG A O 1
ATOM 766 N N . SER A 1 95 ? 12.939 -7.739 28.311 1.00 46.41 95 SER A N 1
ATOM 767 C CA . SER A 1 95 ? 14.040 -7.704 29.258 1.00 46.41 95 SER A CA 1
ATOM 768 C C . SER A 1 95 ? 13.407 -7.685 30.645 1.00 46.41 95 SER A C 1
ATOM 770 O O . SER A 1 95 ? 12.669 -6.751 30.966 1.00 46.41 95 SER A O 1
ATOM 772 N N . SER A 1 96 ? 13.601 -8.783 31.369 1.00 49.91 96 SER A N 1
ATOM 773 C CA . SER A 1 96 ? 13.270 -8.954 32.782 1.00 49.91 96 SER A CA 1
ATOM 774 C C . SER A 1 96 ? 13.986 -7.941 33.667 1.00 49.91 96 SER A C 1
ATOM 776 O O . SER A 1 96 ? 15.097 -7.511 33.279 1.00 49.91 96 SER A O 1
#

InterPro domains:
  IPR028090 JAB domain, prokaryotic [PF14464] (15-76)

pLDDT: mean 84.9, std 12.47, range [46.41, 97.38]

Secondary structure (DSSP, 8-state):
-EETTEE------EEEETTEEEE-HHHHHHHHHHHHHTT-B---EEE--TT---S--GGGGGGGGT-SEEEEEEEETTEEEEEEEEPPPP------